Protein AF-A0A972D2Q5-F1 (afdb_monomer)

Foldseek 3Di:
DDDDDDPDDPDPPPPPPPDVPVVVVVVVVVVVVVVVVVVVVLVVVLVVLVVVLVVLVVVCVVPNDPVSVVVSVVSVVVSVVSVVVVD

Radius of gyration: 28.61 Å; Cα contacts (8 Å, |Δi|>4): 24; chains: 1; bounding box: 47×55×73 Å

Secondary structure (DSSP, 8-state):
---------TT-------S---HHHHHHHHHHHHHHHHHHHHHHHHHHHHHHHHHHHHHHHH---HHHHHHHHHHHHHHHHHHHHT-

Mean predicted aligned error: 13.26 Å

Structure (mmCIF, N/CA/C/O backbone):
data_AF-A0A972D2Q5-F1
#
_entry.id   AF-A0A972D2Q5-F1
#
loop_
_atom_site.group_PDB
_atom_site.id
_atom_site.type_symbol
_atom_site.label_atom_id
_atom_site.label_alt_id
_atom_site.label_comp_id
_atom_site.label_asym_id
_atom_site.label_entity_id
_atom_site.label_seq_id
_atom_site.pdbx_PDB_ins_code
_atom_site.Cartn_x
_atom_site.Cartn_y
_atom_site.Cartn_z
_atom_site.occupancy
_atom_site.B_iso_or_equiv
_atom_site.auth_seq_id
_atom_site.auth_comp_id
_atom_site.auth_asym_id
_atom_site.auth_atom_id
_atom_site.pdbx_PDB_model_num
ATOM 1 N N . MET A 1 1 ? 20.364 51.053 -52.470 1.00 37.00 1 MET A N 1
ATOM 2 C CA . MET A 1 1 ? 20.053 49.608 -52.540 1.00 37.00 1 MET A CA 1
ATOM 3 C C . MET A 1 1 ? 21.307 48.830 -52.180 1.00 37.00 1 MET A C 1
ATOM 5 O O . MET A 1 1 ? 22.220 48.772 -52.994 1.00 37.00 1 MET A O 1
ATOM 9 N N . THR A 1 2 ? 21.393 48.296 -50.965 1.00 41.00 2 THR A N 1
ATOM 10 C CA . THR A 1 2 ? 22.610 47.631 -50.472 1.00 41.00 2 THR A CA 1
ATOM 11 C C . THR A 1 2 ? 22.440 46.121 -50.608 1.00 41.00 2 THR A C 1
ATOM 13 O O . THR A 1 2 ? 21.542 45.542 -50.003 1.00 41.00 2 THR A O 1
ATOM 16 N N . ARG A 1 3 ? 23.259 45.491 -51.457 1.00 54.09 3 ARG A N 1
ATOM 17 C CA . ARG A 1 3 ? 23.283 44.035 -51.647 1.00 54.09 3 ARG A CA 1
ATOM 18 C C . ARG A 1 3 ? 24.052 43.400 -50.488 1.00 54.09 3 ARG A C 1
ATOM 20 O O . ARG A 1 3 ? 25.204 43.750 -50.259 1.00 54.09 3 ARG A O 1
ATOM 27 N N . ILE A 1 4 ? 23.408 42.489 -49.764 1.00 58.47 4 ILE A N 1
ATOM 28 C CA . ILE A 1 4 ? 24.024 41.725 -48.676 1.00 58.47 4 ILE A CA 1
ATOM 29 C C . ILE A 1 4 ? 24.588 40.435 -49.279 1.00 58.47 4 ILE A C 1
ATOM 31 O O . ILE A 1 4 ? 23.827 39.575 -49.722 1.00 58.47 4 ILE A O 1
ATOM 35 N N . ASN A 1 5 ? 25.916 40.304 -49.310 1.00 58.97 5 ASN A N 1
ATOM 36 C CA . ASN A 1 5 ? 26.584 39.055 -49.672 1.00 58.97 5 ASN A CA 1
ATOM 37 C C . ASN A 1 5 ? 26.499 38.072 -48.496 1.00 58.97 5 ASN A C 1
ATOM 39 O O . ASN A 1 5 ? 26.941 38.378 -47.389 1.00 58.97 5 ASN A O 1
ATOM 43 N N . ARG A 1 6 ? 25.950 36.877 -48.745 1.00 57.12 6 ARG A N 1
ATOM 44 C CA . ARG A 1 6 ? 26.037 35.733 -47.828 1.00 57.12 6 ARG A CA 1
ATOM 45 C C . ARG A 1 6 ? 27.469 35.205 -47.846 1.00 57.12 6 ARG A C 1
ATOM 47 O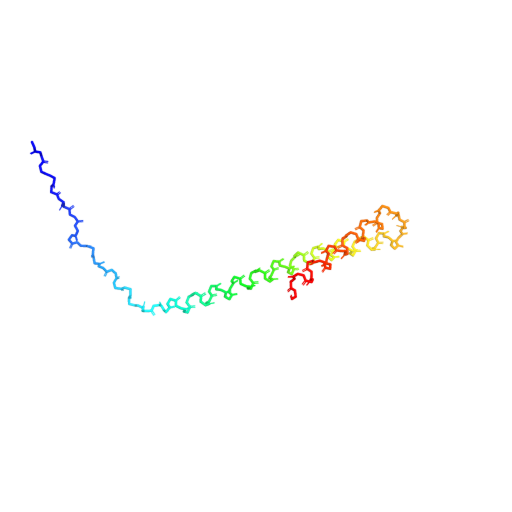 O . ARG A 1 6 ? 27.830 34.438 -48.729 1.00 57.12 6 ARG A O 1
ATOM 54 N N . ILE A 1 7 ? 28.272 35.637 -46.884 1.00 57.44 7 ILE A N 1
ATOM 55 C CA . ILE A 1 7 ? 29.579 35.048 -46.597 1.00 57.44 7 ILE A CA 1
ATOM 56 C C . ILE A 1 7 ? 29.358 34.004 -45.500 1.00 57.44 7 ILE A C 1
ATOM 58 O O . ILE A 1 7 ? 28.808 34.340 -44.452 1.00 57.44 7 ILE A O 1
ATOM 62 N N . GLY A 1 8 ? 29.780 32.758 -45.730 1.00 56.97 8 GLY A N 1
ATOM 63 C CA . GLY A 1 8 ? 30.003 31.808 -44.633 1.00 56.97 8 GLY A CA 1
ATOM 64 C C . GLY A 1 8 ? 29.217 30.498 -44.660 1.00 56.97 8 GLY A C 1
ATOM 65 O O . GLY A 1 8 ? 28.622 30.135 -43.652 1.00 56.97 8 GLY A O 1
ATOM 66 N N . THR A 1 9 ? 29.255 29.740 -45.759 1.00 57.53 9 THR A N 1
ATOM 67 C CA . THR A 1 9 ? 28.910 28.298 -45.722 1.00 57.53 9 THR A CA 1
ATOM 68 C C . THR A 1 9 ? 30.020 27.393 -46.254 1.00 57.53 9 THR A C 1
ATOM 70 O O . THR A 1 9 ? 29.801 26.202 -46.428 1.00 57.53 9 THR A O 1
ATOM 73 N N . GLU A 1 10 ? 31.218 27.924 -46.508 1.00 56.41 10 GLU A N 1
ATOM 74 C CA . GLU A 1 10 ? 32.253 27.202 -47.264 1.00 56.41 10 GLU A CA 1
ATOM 75 C C . GLU A 1 10 ? 32.937 26.067 -46.485 1.00 56.41 10 GLU A C 1
ATOM 77 O O . GLU A 1 10 ? 33.616 25.259 -47.099 1.00 56.41 10 GLU A O 1
ATOM 82 N N . ASN A 1 11 ? 32.725 25.940 -45.169 1.00 54.84 11 ASN A N 1
ATOM 83 C CA . ASN A 1 11 ? 33.373 24.903 -44.353 1.00 54.84 11 ASN A CA 1
ATOM 84 C C . ASN A 1 11 ? 32.459 24.300 -43.276 1.00 54.84 11 ASN A C 1
ATOM 86 O O . ASN A 1 11 ? 32.895 24.045 -42.155 1.00 54.84 11 ASN A O 1
ATOM 90 N N . ILE A 1 12 ? 31.186 24.056 -43.588 1.00 55.59 12 ILE A N 1
ATOM 91 C CA . ILE A 1 12 ? 30.414 23.103 -42.782 1.00 55.59 12 ILE A CA 1
ATOM 92 C C . ILE A 1 12 ? 30.621 21.744 -43.438 1.00 55.59 12 ILE A C 1
ATOM 94 O O . ILE A 1 12 ? 29.867 21.354 -44.327 1.00 55.59 12 ILE A O 1
ATOM 98 N N . THR A 1 13 ? 31.679 21.036 -43.041 1.00 57.28 13 THR A N 1
ATOM 99 C CA . THR A 1 13 ? 31.755 19.603 -43.313 1.00 57.28 13 THR A CA 1
ATOM 100 C C . THR A 1 13 ? 30.504 18.990 -42.704 1.00 57.28 13 THR A C 1
ATOM 102 O O . THR A 1 13 ? 30.290 19.047 -41.492 1.00 57.28 13 THR A O 1
ATOM 105 N N . ALA A 1 14 ? 29.622 18.474 -43.562 1.00 56.22 14 ALA A N 1
ATOM 106 C CA . ALA A 1 14 ? 28.528 17.642 -43.112 1.00 56.22 14 ALA A CA 1
ATOM 107 C C . ALA A 1 14 ? 29.176 16.534 -42.286 1.00 56.22 14 ALA A C 1
ATOM 109 O O . ALA A 1 14 ? 29.968 15.754 -42.812 1.00 56.22 14 ALA A O 1
ATOM 110 N N . VAL A 1 15 ? 28.919 16.530 -40.979 1.00 54.62 15 VAL A N 1
ATOM 111 C CA . VAL A 1 15 ? 29.293 15.408 -40.131 1.00 54.62 15 VAL A CA 1
ATOM 112 C C . VAL A 1 15 ? 28.570 14.222 -40.744 1.00 54.62 15 VAL A C 1
ATOM 114 O O . VAL A 1 15 ? 27.354 14.091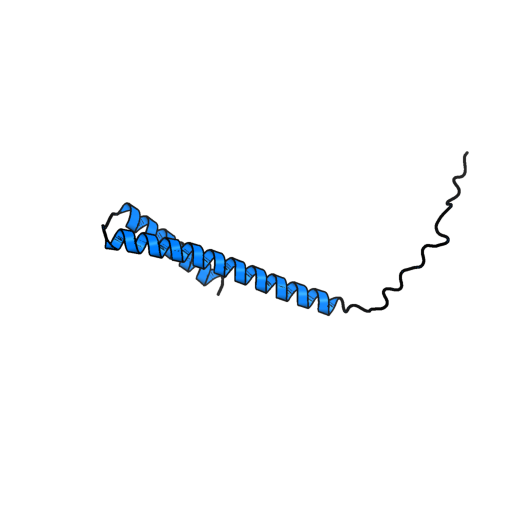 -40.604 1.00 54.62 15 VAL A O 1
ATOM 117 N N . GLU A 1 16 ? 29.300 13.404 -41.498 1.00 52.38 16 GLU A N 1
ATOM 118 C CA . GLU A 1 16 ? 28.833 12.093 -41.895 1.00 52.38 16 GLU A CA 1
ATOM 119 C C . GLU A 1 16 ? 28.585 11.360 -40.585 1.00 52.38 16 GLU A C 1
ATOM 121 O O . GLU A 1 16 ? 29.513 10.894 -39.917 1.00 52.38 16 GLU A O 1
ATOM 126 N N . ILE A 1 17 ? 27.315 11.322 -40.177 1.00 55.69 17 ILE A N 1
ATOM 127 C CA . ILE A 1 17 ? 26.827 10.443 -39.124 1.00 55.69 17 ILE A CA 1
ATOM 128 C C . ILE A 1 17 ? 26.961 9.037 -39.708 1.00 55.69 17 ILE A C 1
ATOM 130 O O . ILE A 1 17 ? 26.018 8.421 -40.200 1.00 55.69 17 ILE A O 1
ATOM 134 N N . SER A 1 18 ? 28.199 8.560 -39.708 1.00 53.50 18 SER A N 1
ATOM 135 C CA . SER A 1 18 ? 28.641 7.212 -40.005 1.00 53.50 18 SER A CA 1
ATOM 136 C C . SER A 1 18 ? 28.191 6.336 -38.847 1.00 53.50 18 SER A C 1
ATOM 138 O O . SER A 1 18 ? 28.951 5.944 -37.971 1.00 53.50 18 SER A O 1
ATOM 140 N N . ARG A 1 19 ? 26.882 6.126 -38.811 1.00 57.03 19 ARG A N 1
ATOM 141 C CA . ARG A 1 19 ? 26.139 5.069 -38.144 1.00 57.03 19 ARG A CA 1
ATOM 142 C C . ARG A 1 19 ? 24.714 5.324 -38.588 1.00 57.03 19 ARG A C 1
ATOM 144 O O . ARG A 1 19 ? 24.078 6.276 -38.140 1.00 57.03 19 ARG A O 1
ATOM 151 N N . ALA A 1 20 ? 24.208 4.459 -39.455 1.00 56.16 20 ALA A N 1
ATOM 152 C CA . ALA A 1 20 ? 22.785 4.188 -39.498 1.00 56.16 20 ALA A CA 1
ATOM 153 C C . ALA A 1 20 ? 22.390 3.700 -38.094 1.00 56.16 20 ALA A C 1
ATOM 155 O O . ALA A 1 20 ? 22.351 2.504 -37.826 1.00 56.16 20 ALA A O 1
ATOM 156 N N . VAL A 1 21 ? 22.225 4.625 -37.144 1.00 62.06 21 VAL A N 1
ATOM 157 C CA . VAL A 1 21 ? 21.650 4.300 -35.853 1.00 62.06 21 VAL A CA 1
ATOM 158 C C . VAL A 1 21 ? 20.220 3.966 -36.195 1.00 62.06 21 VAL A C 1
ATOM 160 O O . VAL A 1 21 ? 19.462 4.836 -36.634 1.00 62.06 21 VAL A O 1
ATOM 163 N N . ASP A 1 22 ? 19.911 2.680 -36.114 1.00 71.75 22 ASP A N 1
ATOM 164 C CA . ASP A 1 22 ? 18.613 2.156 -36.466 1.00 71.75 22 ASP A CA 1
ATOM 165 C C . ASP A 1 22 ? 17.570 2.874 -35.601 1.00 71.75 22 ASP A C 1
ATOM 167 O O . ASP A 1 22 ? 17.428 2.628 -34.400 1.00 71.75 22 ASP A O 1
ATOM 171 N N . ARG A 1 23 ? 16.889 3.862 -36.196 1.00 75.56 23 ARG A N 1
ATOM 172 C CA . ARG A 1 23 ? 15.928 4.724 -35.492 1.00 75.56 23 ARG A CA 1
ATOM 173 C C . ARG A 1 23 ? 14.817 3.888 -34.864 1.00 75.56 23 ARG A C 1
ATOM 175 O O . ARG A 1 23 ? 14.250 4.292 -33.848 1.00 75.56 23 ARG A O 1
ATOM 182 N N . LYS A 1 24 ? 14.538 2.717 -35.445 1.00 76.50 24 LYS A N 1
ATOM 183 C CA . LYS A 1 24 ? 13.622 1.729 -34.890 1.00 76.50 24 LYS A CA 1
ATOM 184 C C . LYS A 1 24 ? 14.175 1.140 -33.591 1.00 76.50 24 LYS A C 1
ATOM 186 O O . LYS A 1 24 ? 13.463 1.154 -32.594 1.00 76.50 24 LYS A O 1
ATOM 191 N N . ALA A 1 25 ? 15.445 0.736 -33.558 1.00 78.81 25 ALA A N 1
ATOM 192 C CA . ALA A 1 25 ? 16.091 0.220 -32.350 1.00 78.81 25 ALA A CA 1
ATOM 193 C C . ALA A 1 25 ? 16.122 1.249 -31.203 1.00 78.81 25 ALA A C 1
ATOM 195 O O . ALA A 1 25 ? 15.866 0.888 -30.053 1.00 78.81 25 ALA A O 1
ATOM 196 N N . ILE A 1 26 ? 16.358 2.538 -31.494 1.00 82.81 26 ILE A N 1
ATOM 197 C CA . ILE A 1 26 ? 16.276 3.603 -30.473 1.00 82.81 26 ILE A CA 1
ATOM 198 C C . ILE A 1 26 ? 14.851 3.728 -29.929 1.00 82.81 26 ILE A C 1
ATOM 200 O O . ILE A 1 26 ? 14.659 3.777 -28.715 1.00 82.81 26 ILE A O 1
ATOM 204 N N . LYS A 1 27 ? 13.851 3.787 -30.816 1.00 81.88 27 LYS A N 1
ATOM 205 C CA . LYS A 1 27 ? 12.443 3.926 -30.425 1.00 81.88 27 LYS A CA 1
ATOM 206 C C . LYS A 1 27 ? 11.974 2.735 -29.587 1.00 81.88 27 LYS A C 1
ATOM 208 O O . LYS A 1 27 ? 11.299 2.935 -28.579 1.00 81.88 27 LYS A O 1
ATOM 213 N N . ASP A 1 28 ? 12.360 1.526 -29.983 1.00 87.25 28 ASP A N 1
ATOM 214 C CA . ASP A 1 28 ? 12.034 0.294 -29.267 1.00 87.25 28 ASP A CA 1
ATOM 215 C C . ASP A 1 28 ? 12.701 0.293 -27.877 1.00 87.25 28 ASP A C 1
ATOM 217 O O . ASP A 1 28 ? 12.029 0.062 -26.873 1.00 87.25 28 ASP A O 1
ATOM 221 N N . THR A 1 29 ? 13.978 0.684 -27.786 1.00 89.19 29 THR A N 1
ATOM 222 C CA . THR A 1 29 ? 14.702 0.814 -26.505 1.00 89.19 29 THR A CA 1
ATOM 223 C C . THR A 1 29 ? 14.081 1.872 -25.591 1.00 89.19 29 THR A C 1
ATOM 225 O O . THR A 1 29 ? 13.936 1.650 -24.391 1.00 89.19 29 THR A O 1
ATOM 228 N N . PHE A 1 30 ? 13.694 3.026 -26.139 1.00 89.88 30 PHE A N 1
ATOM 229 C CA . PHE A 1 30 ? 13.038 4.086 -25.375 1.00 89.88 30 PHE A CA 1
ATOM 230 C C . PHE A 1 30 ? 11.697 3.618 -24.809 1.00 89.88 30 PHE A C 1
ATOM 232 O O . PHE A 1 30 ? 11.428 3.834 -23.632 1.00 89.88 30 PHE A O 1
ATOM 239 N N . LYS A 1 31 ? 10.880 2.936 -25.622 1.00 90.06 31 LYS A N 1
ATOM 240 C CA . LYS A 1 31 ? 9.596 2.386 -25.176 1.00 90.06 31 LYS A CA 1
ATOM 241 C C . LYS A 1 31 ? 9.782 1.373 -24.044 1.00 90.06 31 LYS A C 1
ATOM 243 O O . LYS A 1 31 ? 9.022 1.404 -23.084 1.00 90.06 31 LYS A O 1
ATOM 248 N N . ILE A 1 32 ? 10.799 0.515 -24.136 1.00 90.88 32 ILE A N 1
ATOM 249 C CA . ILE A 1 32 ? 11.135 -0.444 -23.074 1.00 90.88 32 ILE A CA 1
ATOM 250 C C . ILE A 1 32 ? 11.487 0.296 -21.781 1.00 90.88 32 ILE A C 1
ATOM 252 O O . ILE A 1 32 ? 10.848 0.062 -20.760 1.00 90.88 32 ILE A O 1
ATOM 256 N N . LYS A 1 33 ? 12.429 1.245 -21.834 1.00 91.00 33 LYS A N 1
ATOM 257 C CA . LYS A 1 33 ? 12.842 2.009 -20.647 1.00 91.00 33 LYS A CA 1
ATOM 258 C C . LYS A 1 33 ? 11.712 2.839 -20.041 1.00 91.00 33 LYS A C 1
ATOM 260 O O . LYS A 1 33 ? 11.646 2.983 -18.826 1.00 91.00 33 LYS A O 1
ATOM 265 N N . LEU A 1 34 ? 10.832 3.393 -20.875 1.00 88.12 34 LEU A N 1
ATOM 266 C CA . LEU A 1 34 ? 9.662 4.133 -20.411 1.00 88.12 34 LEU A CA 1
ATOM 267 C C . LEU A 1 34 ? 8.706 3.214 -19.642 1.00 88.12 34 LEU A C 1
ATOM 269 O O . LEU A 1 34 ? 8.304 3.553 -18.534 1.00 88.12 34 LEU A O 1
ATOM 273 N N . ASN A 1 35 ? 8.415 2.031 -20.188 1.00 87.06 35 ASN A N 1
ATOM 274 C CA . ASN A 1 35 ? 7.585 1.040 -19.509 1.00 87.06 35 ASN A CA 1
ATOM 275 C C . ASN A 1 35 ? 8.217 0.581 -18.183 1.00 87.06 35 ASN A C 1
ATOM 277 O O . ASN A 1 35 ? 7.510 0.418 -17.193 1.00 87.06 35 ASN A O 1
ATOM 281 N N . GLU A 1 36 ? 9.537 0.375 -18.141 1.00 91.19 36 GLU A N 1
ATOM 282 C CA . GLU A 1 36 ? 10.258 0.031 -16.906 1.00 91.19 36 GLU A CA 1
ATOM 283 C C . GLU A 1 36 ? 10.092 1.118 -15.835 1.00 91.19 36 GLU A C 1
ATOM 285 O O . GLU A 1 36 ? 9.773 0.807 -14.686 1.00 91.19 36 GLU A O 1
ATOM 290 N N . LEU A 1 37 ? 10.238 2.389 -16.224 1.00 88.88 37 LEU A N 1
ATOM 291 C CA . LEU A 1 37 ? 10.082 3.536 -15.329 1.00 88.88 37 LEU A CA 1
ATOM 292 C C . LEU A 1 37 ? 8.649 3.652 -14.784 1.00 88.88 37 LEU A C 1
ATOM 294 O O . LEU A 1 37 ? 8.453 3.899 -13.594 1.00 88.88 37 LEU A O 1
ATOM 298 N N . GLU A 1 38 ? 7.640 3.451 -15.634 1.00 86.44 38 GLU A N 1
ATOM 299 C CA . GLU A 1 38 ? 6.231 3.447 -15.218 1.00 86.44 38 GLU A CA 1
ATOM 300 C C . GLU A 1 38 ? 5.951 2.330 -14.203 1.00 86.44 38 GLU A C 1
ATOM 302 O O . GLU A 1 38 ? 5.316 2.566 -13.173 1.00 86.44 38 GLU A O 1
ATOM 307 N N . GLN A 1 39 ? 6.484 1.130 -14.439 1.00 89.31 39 GLN A N 1
ATOM 308 C CA . GLN A 1 39 ? 6.342 -0.002 -13.521 1.00 89.31 39 GLN A CA 1
ATOM 309 C C . GLN A 1 39 ? 7.041 0.242 -12.178 1.00 89.31 39 GLN A C 1
ATOM 311 O O . GLN A 1 39 ? 6.498 -0.088 -11.120 1.00 89.31 39 GLN A O 1
ATOM 316 N N . GLU A 1 40 ? 8.227 0.849 -12.183 1.00 92.25 40 GLU A N 1
ATOM 317 C CA . GLU A 1 40 ? 8.928 1.237 -10.956 1.00 92.25 40 GLU A CA 1
ATOM 318 C C . GLU A 1 40 ? 8.151 2.301 -10.166 1.00 92.25 40 GLU A C 1
ATOM 320 O O . GLU A 1 40 ? 8.033 2.213 -8.936 1.00 92.25 40 GLU A O 1
ATOM 325 N N . HIS A 1 41 ? 7.550 3.265 -10.865 1.00 91.56 41 HIS A N 1
ATOM 326 C CA . HIS A 1 41 ? 6.702 4.277 -10.247 1.00 91.56 41 HIS A CA 1
ATOM 327 C C . HIS A 1 41 ? 5.484 3.650 -9.555 1.00 91.56 41 HIS A C 1
ATOM 329 O O . HIS A 1 41 ? 5.230 3.936 -8.381 1.00 91.56 41 HIS A O 1
ATOM 335 N N . ILE A 1 42 ? 4.782 2.741 -10.237 1.00 92.25 42 ILE A N 1
ATOM 336 C CA . ILE A 1 42 ? 3.639 2.004 -9.678 1.00 92.25 42 ILE A CA 1
ATOM 337 C C . ILE A 1 42 ? 4.063 1.212 -8.433 1.00 92.25 42 ILE A C 1
ATOM 339 O O . ILE A 1 42 ? 3.410 1.296 -7.391 1.00 92.25 42 ILE A O 1
ATOM 343 N N . ARG A 1 43 ? 5.189 0.488 -8.495 1.00 92.31 43 ARG A N 1
ATOM 344 C CA . ARG A 1 43 ? 5.726 -0.258 -7.340 1.00 92.3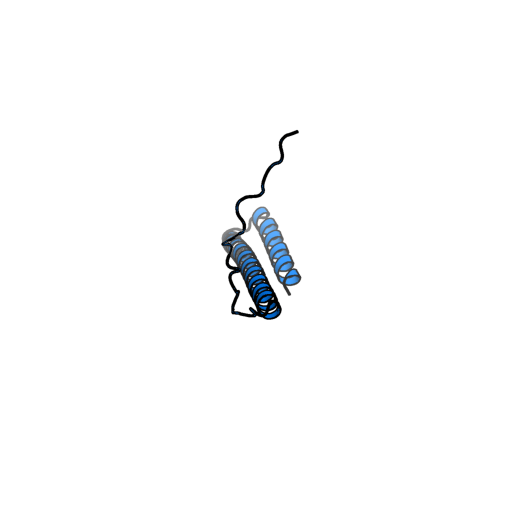1 43 ARG A CA 1
ATOM 345 C C . ARG A 1 43 ? 6.011 0.654 -6.151 1.00 92.31 43 ARG A C 1
ATOM 347 O O . ARG A 1 43 ? 5.691 0.299 -5.019 1.00 92.31 43 ARG A O 1
ATOM 354 N N . THR A 1 44 ? 6.583 1.828 -6.405 1.00 95.06 44 THR A N 1
ATOM 355 C CA . THR A 1 44 ? 6.883 2.820 -5.364 1.00 95.06 44 THR A CA 1
ATOM 356 C C . THR A 1 44 ? 5.602 3.334 -4.705 1.00 95.06 44 THR A C 1
ATOM 358 O O . THR A 1 44 ? 5.527 3.399 -3.478 1.00 95.06 44 THR A O 1
ATOM 361 N N . GLN A 1 45 ? 4.570 3.640 -5.498 1.00 94.19 45 GLN A N 1
ATOM 362 C CA . GLN A 1 45 ? 3.266 4.067 -4.981 1.00 94.19 45 GLN A CA 1
ATOM 363 C C . GLN A 1 45 ? 2.593 2.979 -4.134 1.00 94.19 45 GLN A C 1
ATOM 365 O O . GLN A 1 45 ? 2.120 3.265 -3.032 1.00 94.19 45 GLN A O 1
ATOM 370 N N . LEU A 1 46 ? 2.585 1.732 -4.615 1.00 95.06 46 LEU A N 1
ATOM 371 C CA . LEU A 1 46 ? 2.016 0.597 -3.885 1.00 95.06 46 LEU A CA 1
ATOM 372 C C . LEU A 1 46 ? 2.741 0.358 -2.560 1.00 95.06 46 LEU A C 1
ATOM 374 O O . LEU A 1 46 ? 2.082 0.158 -1.542 1.00 95.06 46 LEU A O 1
ATOM 378 N N . ARG A 1 47 ? 4.076 0.443 -2.543 1.00 95.88 47 ARG A N 1
ATOM 379 C CA . ARG A 1 47 ? 4.865 0.301 -1.314 1.00 95.88 47 ARG A CA 1
ATOM 380 C C . ARG A 1 47 ? 4.537 1.393 -0.298 1.00 95.88 47 ARG A C 1
ATOM 382 O O . ARG A 1 47 ? 4.247 1.085 0.849 1.00 95.88 47 ARG A O 1
ATOM 389 N N . ALA A 1 48 ? 4.465 2.649 -0.734 1.00 97.19 48 ALA A N 1
ATOM 390 C CA . ALA A 1 48 ? 4.101 3.755 0.148 1.00 97.19 48 ALA A CA 1
ATOM 391 C C . ALA A 1 48 ? 2.678 3.620 0.727 1.00 97.19 48 ALA A C 1
ATOM 393 O O . ALA A 1 48 ? 2.432 4.014 1.867 1.00 97.19 48 ALA A O 1
ATOM 394 N N . LEU A 1 49 ? 1.725 3.087 -0.047 1.00 97.19 49 LEU A N 1
ATOM 395 C CA . LEU A 1 49 ? 0.380 2.779 0.450 1.00 97.19 49 LEU A CA 1
ATOM 396 C C . LEU A 1 49 ? 0.405 1.618 1.448 1.00 97.19 49 LEU A C 1
ATOM 398 O O . LEU A 1 49 ? -0.234 1.717 2.493 1.00 97.19 49 LEU A O 1
ATOM 402 N N . TYR A 1 50 ? 1.163 0.562 1.156 1.00 97.06 50 TYR A N 1
ATOM 403 C CA . TYR A 1 50 ? 1.330 -0.582 2.049 1.00 97.06 50 TYR A CA 1
ATOM 404 C C . TYR A 1 50 ? 1.914 -0.166 3.405 1.00 97.06 50 TYR A C 1
ATOM 406 O O . TYR A 1 50 ? 1.318 -0.475 4.433 1.00 97.06 50 TYR A O 1
ATOM 414 N N . ASP A 1 51 ? 2.988 0.626 3.419 1.00 97.94 51 ASP A N 1
ATOM 415 C CA . ASP A 1 51 ? 3.626 1.094 4.658 1.00 97.94 51 ASP A CA 1
ATOM 416 C C . ASP A 1 51 ? 2.643 1.906 5.531 1.00 97.94 51 ASP A C 1
ATOM 418 O O . ASP A 1 51 ? 2.637 1.817 6.762 1.00 97.94 51 ASP A O 1
ATOM 422 N N . LYS A 1 52 ? 1.756 2.695 4.906 1.00 97.69 52 LYS A N 1
ATOM 423 C CA . LYS A 1 52 ? 0.693 3.424 5.621 1.00 97.69 52 LYS A CA 1
ATOM 424 C C . LYS A 1 52 ? -0.362 2.481 6.194 1.00 97.69 52 LYS A C 1
ATOM 426 O O . LYS A 1 52 ? -0.795 2.687 7.326 1.00 97.69 52 LYS A O 1
ATOM 431 N N . ILE A 1 53 ? -0.776 1.475 5.424 1.00 97.62 53 ILE A N 1
ATOM 432 C CA . ILE A 1 53 ? -1.736 0.451 5.857 1.00 97.62 53 ILE A CA 1
ATOM 433 C C . ILE A 1 53 ? -1.169 -0.330 7.046 1.00 97.62 53 ILE A C 1
ATOM 435 O O . ILE A 1 53 ? -1.884 -0.522 8.026 1.00 97.62 53 ILE A O 1
ATOM 439 N N . GLU A 1 54 ? 0.101 -0.730 6.991 1.00 97.44 54 GLU A N 1
ATOM 440 C CA . GLU A 1 54 ? 0.783 -1.465 8.059 1.00 97.44 54 GLU A CA 1
ATOM 441 C C . GLU A 1 54 ? 0.862 -0.637 9.348 1.00 97.44 54 GLU A C 1
ATOM 443 O O . GLU A 1 54 ? 0.442 -1.101 10.410 1.00 97.44 54 GLU A O 1
ATOM 448 N N . ASN A 1 55 ? 1.280 0.629 9.253 1.00 96.44 55 ASN A N 1
ATOM 449 C CA . ASN A 1 55 ? 1.306 1.535 10.402 1.00 96.44 55 ASN A CA 1
ATOM 450 C C . ASN A 1 55 ? -0.075 1.702 11.050 1.00 96.44 55 AS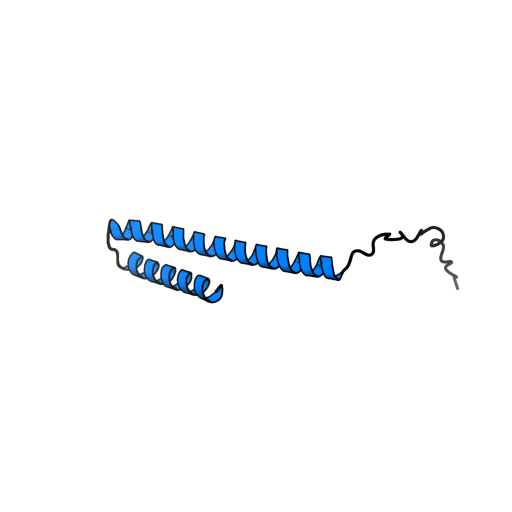N A C 1
ATOM 452 O O . ASN A 1 55 ? -0.198 1.657 12.277 1.00 96.44 55 ASN A O 1
ATOM 456 N N . LEU A 1 56 ? -1.126 1.872 10.242 1.00 94.19 56 LEU A N 1
ATOM 457 C CA . LEU A 1 56 ? -2.482 2.008 10.768 1.00 94.19 56 LEU A CA 1
ATOM 458 C C . LEU A 1 56 ? -3.020 0.693 11.342 1.00 94.19 56 LEU A C 1
ATOM 460 O O . LEU A 1 56 ? -3.726 0.714 12.347 1.00 94.19 56 LEU A O 1
ATOM 464 N N . SER A 1 57 ? -2.658 -0.442 10.741 1.00 94.62 57 SER A N 1
ATOM 465 C CA . SER A 1 57 ? -2.987 -1.775 11.249 1.00 94.62 57 SER A CA 1
ATOM 466 C C . SER A 1 57 ? -2.386 -2.000 12.635 1.00 94.62 57 SER A C 1
ATOM 468 O O . SER A 1 57 ? -3.089 -2.457 13.534 1.00 94.62 57 SER A O 1
ATOM 470 N N . ASN A 1 58 ? -1.120 -1.624 12.833 1.00 95.25 58 ASN A N 1
ATOM 471 C CA . ASN A 1 58 ? -0.449 -1.723 14.131 1.00 95.25 58 ASN A CA 1
ATOM 472 C C . ASN A 1 58 ? -1.127 -0.823 15.175 1.00 95.25 58 ASN A C 1
ATOM 474 O O . ASN A 1 58 ? -1.435 -1.273 16.275 1.00 95.25 58 ASN A O 1
ATOM 478 N N . LYS A 1 59 ? -1.462 0.420 14.805 1.00 94.38 59 LYS A N 1
ATOM 479 C CA . LYS A 1 59 ? -2.189 1.345 15.689 1.00 94.38 59 LYS A CA 1
ATOM 480 C C . LYS A 1 59 ? -3.563 0.798 16.104 1.00 94.38 59 LYS A C 1
ATOM 482 O O . LYS A 1 59 ? -3.938 0.903 17.270 1.00 94.38 59 LYS A O 1
ATOM 487 N N . LEU A 1 60 ? -4.295 0.203 15.160 1.00 94.56 60 LEU A N 1
ATOM 488 C CA . LEU A 1 60 ? -5.602 -0.413 15.405 1.00 94.56 60 LEU A CA 1
ATOM 489 C C . LEU A 1 60 ? -5.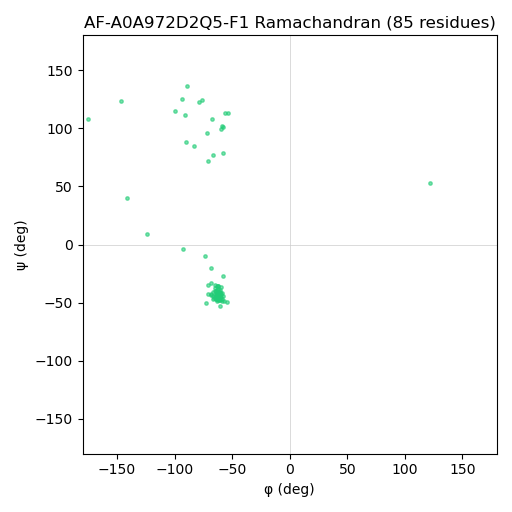515 -1.670 16.275 1.00 94.56 60 LEU A C 1
ATOM 491 O O . LEU A 1 60 ? -6.441 -1.921 17.048 1.00 94.56 60 LEU A O 1
ATOM 495 N N . ALA A 1 61 ? -4.430 -2.441 16.154 1.00 92.75 61 ALA A N 1
ATOM 496 C CA . ALA A 1 61 ? -4.174 -3.605 16.997 1.00 92.75 61 ALA A CA 1
ATOM 497 C C . ALA A 1 61 ? -3.961 -3.205 18.466 1.00 92.75 61 ALA A C 1
ATOM 499 O O . ALA A 1 61 ? -4.459 -3.892 19.357 1.00 92.75 61 ALA A O 1
ATOM 500 N N . ASP A 1 62 ? -3.295 -2.072 18.712 1.00 93.25 62 ASP A N 1
ATOM 501 C CA . ASP A 1 62 ? -3.113 -1.531 20.062 1.00 93.25 62 ASP A CA 1
ATOM 502 C C . ASP A 1 62 ? -4.414 -0.943 20.629 1.00 93.25 62 ASP A C 1
ATOM 504 O O . ASP A 1 62 ? -4.799 -1.236 21.766 1.00 93.25 62 ASP A O 1
ATOM 508 N N . LYS A 1 63 ? -5.095 -0.079 19.859 1.00 91.56 63 LYS A N 1
ATOM 509 C CA . LYS A 1 63 ? -6.355 0.570 20.257 1.00 91.56 63 LYS A CA 1
ATOM 510 C C . LYS A 1 63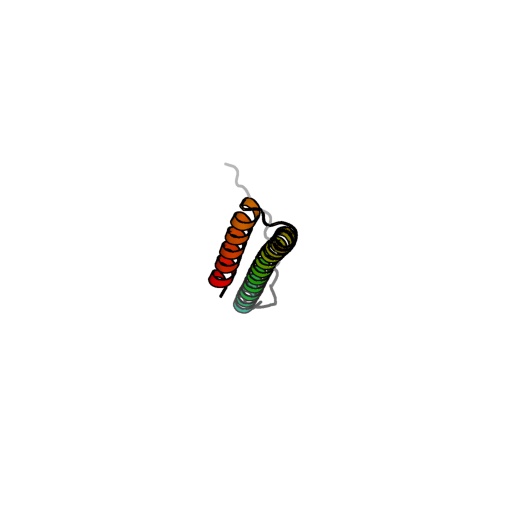 ? -7.278 0.791 19.062 1.00 91.56 63 LYS A C 1
ATOM 512 O O . LYS A 1 63 ? -6.953 1.503 18.115 1.00 91.56 63 LYS A O 1
ATOM 517 N N . LEU A 1 64 ? -8.494 0.259 19.166 1.00 89.38 64 LEU A N 1
ATOM 518 C CA . LEU A 1 64 ? -9.484 0.320 18.096 1.00 89.38 64 LEU A CA 1
ATOM 519 C C . LEU A 1 64 ? -10.256 1.652 18.091 1.00 89.38 64 LEU A C 1
ATOM 521 O O . LEU A 1 64 ? -11.356 1.752 18.638 1.00 89.38 64 LEU A O 1
ATOM 525 N N . PHE A 1 65 ? -9.696 2.675 17.448 1.00 95.06 65 PHE A N 1
ATOM 526 C CA . PHE A 1 65 ? -10.402 3.930 17.177 1.00 95.06 65 PHE A CA 1
ATOM 527 C C . PHE A 1 65 ? -11.146 3.874 15.837 1.00 95.06 65 PHE A C 1
ATOM 529 O O . PHE A 1 65 ? -10.613 3.425 14.821 1.00 95.06 65 PHE A O 1
ATOM 536 N N . ILE A 1 66 ? -12.391 4.359 15.816 1.00 94.44 66 ILE A N 1
ATOM 537 C CA . ILE A 1 66 ? -13.241 4.313 14.615 1.00 94.44 66 ILE A CA 1
ATOM 538 C C . ILE A 1 66 ? -12.687 5.170 13.469 1.00 94.44 66 ILE A C 1
ATOM 540 O O . ILE A 1 66 ? -12.790 4.790 12.305 1.00 94.44 66 ILE A O 1
ATOM 544 N N . GLU A 1 67 ? -12.071 6.304 13.799 1.00 95.19 67 GLU A N 1
ATOM 545 C CA . GLU A 1 67 ? -11.448 7.224 12.843 1.00 95.19 67 GLU A CA 1
ATOM 546 C C . GLU A 1 67 ? -10.300 6.540 12.099 1.00 95.19 67 GLU A C 1
ATOM 548 O O . GLU A 1 67 ? -10.258 6.560 10.867 1.00 95.19 67 GLU A O 1
ATOM 553 N N . ASP A 1 68 ? -9.437 5.844 12.843 1.00 94.12 68 ASP A N 1
ATOM 554 C CA . ASP A 1 68 ? -8.353 5.045 12.280 1.00 94.12 68 ASP A CA 1
ATOM 555 C C . ASP A 1 68 ? -8.917 3.898 11.421 1.00 94.12 68 ASP A C 1
ATOM 557 O O . ASP A 1 68 ? -8.455 3.667 10.307 1.00 94.12 68 ASP A O 1
ATOM 561 N N . LEU A 1 69 ? -9.984 3.218 11.853 1.00 94.44 69 LEU A N 1
ATOM 562 C CA . LEU A 1 69 ? -10.581 2.131 11.067 1.00 94.44 69 LEU A CA 1
ATOM 563 C C . LEU A 1 69 ? -11.141 2.623 9.722 1.00 94.44 69 LEU A C 1
ATOM 565 O O . LEU A 1 69 ? -11.012 1.945 8.697 1.00 94.44 69 LEU A O 1
ATOM 569 N N . ILE A 1 70 ? -11.766 3.801 9.708 1.00 97.06 70 ILE A N 1
ATOM 570 C CA . ILE A 1 70 ? -12.266 4.422 8.478 1.00 97.06 70 ILE A CA 1
ATOM 571 C C . ILE A 1 70 ? -11.101 4.742 7.537 1.00 97.06 70 ILE A C 1
ATOM 573 O O . ILE A 1 70 ? -11.186 4.445 6.341 1.00 97.06 70 ILE A O 1
ATOM 577 N N . GLU A 1 71 ? -10.021 5.317 8.061 1.00 97.12 71 GLU A N 1
ATOM 578 C CA . GLU A 1 71 ? -8.853 5.680 7.260 1.00 97.12 71 GLU A CA 1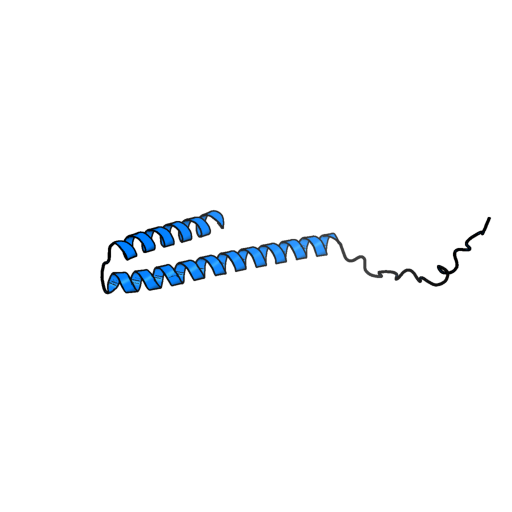
ATOM 579 C C . GLU A 1 71 ? -8.129 4.445 6.710 1.00 97.12 71 GLU A C 1
ATOM 581 O O . GLU A 1 71 ? -7.818 4.391 5.519 1.00 97.12 71 GLU A O 1
ATOM 586 N N . TYR A 1 72 ? -7.987 3.394 7.519 1.00 97.44 72 TYR A N 1
ATOM 587 C CA . TYR A 1 72 ? -7.441 2.106 7.091 1.00 97.44 72 TYR A CA 1
ATOM 588 C C . TYR A 1 72 ? -8.202 1.563 5.878 1.00 97.44 72 TYR A C 1
ATOM 590 O O . TYR A 1 72 ? -7.608 1.234 4.851 1.00 97.44 72 TYR A O 1
ATOM 598 N N . LYS A 1 73 ? -9.540 1.541 5.945 1.00 97.06 73 LYS A N 1
ATOM 599 C CA . LYS A 1 73 ? -10.380 1.049 4.841 1.00 97.06 73 LYS A CA 1
ATOM 600 C C . LYS A 1 73 ? -10.240 1.891 3.573 1.00 97.06 73 LYS A C 1
ATOM 602 O O . LYS A 1 73 ? -10.302 1.334 2.475 1.00 97.06 73 LYS A O 1
ATOM 607 N N . LYS A 1 74 ? -10.059 3.211 3.693 1.00 97.88 74 LYS A N 1
ATOM 608 C CA . LYS A 1 74 ? -9.799 4.082 2.535 1.00 97.88 74 LYS A CA 1
ATOM 609 C C . LYS A 1 74 ? -8.453 3.756 1.892 1.00 97.88 74 LYS A C 1
ATOM 611 O O . LYS A 1 74 ? -8.407 3.599 0.675 1.00 97.88 74 LYS A O 1
ATOM 616 N N . LEU A 1 75 ? -7.400 3.601 2.694 1.00 97.75 75 LEU A N 1
ATOM 617 C CA . LEU A 1 75 ? -6.062 3.258 2.208 1.00 97.75 75 LEU A CA 1
ATOM 618 C C . LEU A 1 75 ? -6.040 1.889 1.520 1.00 97.75 75 LEU A C 1
ATOM 620 O O . LEU A 1 75 ? -5.484 1.769 0.432 1.00 97.75 75 LEU A O 1
ATOM 624 N N . VAL A 1 76 ? -6.709 0.881 2.089 1.00 97.19 76 VAL A N 1
ATOM 625 C CA . VAL A 1 76 ? -6.841 -0.447 1.464 1.00 97.19 76 VAL A CA 1
ATOM 626 C C . VAL A 1 76 ? -7.584 -0.361 0.130 1.00 97.19 76 VAL A C 1
ATOM 628 O O . VAL A 1 76 ? -7.146 -0.944 -0.860 1.00 97.19 76 VAL A O 1
ATOM 631 N N . LYS A 1 77 ? -8.686 0.397 0.066 1.00 97.50 77 LYS A N 1
ATOM 632 C CA . LYS A 1 77 ? -9.421 0.610 -1.190 1.00 97.50 77 LYS A CA 1
ATOM 633 C C . LYS A 1 77 ? -8.541 1.274 -2.250 1.00 97.50 77 LYS A C 1
ATOM 635 O O . LYS A 1 77 ? -8.593 0.884 -3.415 1.00 97.50 77 LYS A O 1
ATOM 640 N N . GLU A 1 78 ? -7.747 2.259 -1.849 1.00 96.62 78 GLU A N 1
ATOM 641 C CA . GLU A 1 78 ? -6.831 2.965 -2.739 1.00 96.62 78 GLU A CA 1
ATOM 642 C C . GLU A 1 78 ? -5.705 2.056 -3.243 1.00 96.62 78 GLU A C 1
ATOM 644 O O . GLU A 1 78 ? -5.442 2.015 -4.442 1.00 96.62 78 GLU A O 1
ATOM 649 N N . PHE A 1 79 ? -5.110 1.254 -2.358 1.00 96.62 79 PHE A N 1
ATOM 650 C CA . PHE A 1 79 ? -4.112 0.251 -2.724 1.00 96.62 79 PHE A CA 1
ATOM 651 C C . PHE A 1 79 ? -4.654 -0.736 -3.763 1.00 96.62 79 PHE A C 1
ATOM 653 O O . PHE A 1 79 ? -4.028 -0.946 -4.801 1.00 96.62 79 PHE A O 1
ATOM 660 N N . LEU A 1 80 ? -5.850 -1.290 -3.528 1.00 95.12 80 LEU A N 1
ATOM 661 C CA . LEU A 1 80 ? -6.492 -2.214 -4.467 1.00 95.12 80 LEU A CA 1
ATOM 662 C C . LEU A 1 80 ? -6.798 -1.547 -5.811 1.00 95.12 80 LEU A C 1
ATOM 664 O O . LEU A 1 80 ? -6.615 -2.1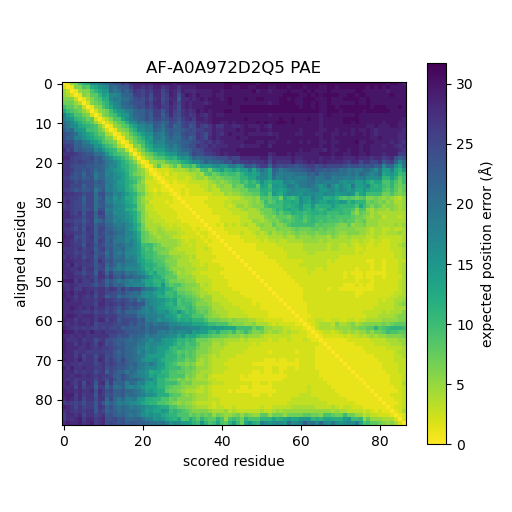69 -6.854 1.00 95.12 80 LEU A O 1
ATOM 668 N N . ARG A 1 81 ? -7.221 -0.278 -5.806 1.00 95.31 81 ARG A N 1
ATOM 669 C CA . ARG A 1 81 ? -7.458 0.489 -7.036 1.00 95.31 81 ARG A CA 1
ATOM 670 C C . ARG A 1 81 ? -6.185 0.613 -7.872 1.00 95.31 81 ARG A C 1
ATOM 672 O O . ARG A 1 81 ? -6.237 0.373 -9.075 1.00 95.31 81 ARG A O 1
ATOM 679 N N . VAL A 1 82 ? -5.063 0.975 -7.249 1.00 92.94 82 VAL A N 1
ATOM 680 C CA . VAL A 1 82 ? -3.774 1.097 -7.948 1.00 92.94 82 VAL A CA 1
ATOM 681 C C . VAL A 1 82 ? -3.324 -0.267 -8.473 1.00 92.94 82 VAL A C 1
ATOM 683 O O . VAL A 1 82 ? -3.000 -0.368 -9.650 1.00 92.94 82 VAL A O 1
ATOM 686 N N . ALA A 1 83 ? -3.390 -1.317 -7.648 1.00 89.00 83 ALA A N 1
ATOM 687 C CA . ALA A 1 83 ? -2.957 -2.664 -8.023 1.00 89.00 83 ALA A CA 1
ATOM 688 C C . ALA A 1 83 ? -3.752 -3.246 -9.208 1.00 89.00 83 ALA A C 1
ATOM 690 O O . ALA A 1 83 ? -3.167 -3.840 -10.117 1.00 89.00 83 ALA A O 1
ATOM 691 N N . VAL A 1 84 ? -5.075 -3.045 -9.224 1.00 88.44 84 VAL A N 1
ATOM 692 C CA . VAL A 1 84 ? -5.948 -3.509 -10.313 1.00 88.44 84 VAL A CA 1
ATOM 693 C C . VAL A 1 84 ? -5.722 -2.704 -11.589 1.00 88.44 84 VAL A C 1
ATOM 695 O O . VAL A 1 84 ? -5.635 -3.293 -12.657 1.00 88.44 84 VAL A O 1
ATOM 698 N N . ASN A 1 85 ? -5.576 -1.379 -11.497 1.00 85.06 85 ASN A N 1
ATOM 699 C CA . ASN A 1 85 ? -5.325 -0.538 -12.673 1.00 85.06 85 ASN A CA 1
ATOM 700 C C . ASN A 1 85 ? -3.940 -0.773 -13.300 1.00 85.06 85 ASN A C 1
ATOM 702 O O . ASN A 1 85 ? -3.725 -0.398 -14.450 1.00 85.06 85 ASN A O 1
ATOM 706 N N . SER A 1 86 ? -3.003 -1.348 -12.542 1.00 73.44 86 SER A N 1
ATOM 707 C CA . SER A 1 86 ? -1.671 -1.728 -13.018 1.00 73.44 86 SER A CA 1
ATOM 708 C C . SER A 1 86 ? -1.553 -3.174 -13.520 1.00 73.44 86 SER A C 1
ATOM 710 O O . SER A 1 86 ? -0.459 -3.551 -13.943 1.00 73.44 86 SER A O 1
ATOM 712 N N . SER A 1 87 ? -2.622 -3.979 -13.413 1.00 58.06 87 SER A N 1
ATOM 713 C CA . SER A 1 87 ? -2.660 -5.388 -13.849 1.00 58.06 87 SER A CA 1
ATOM 714 C C . SER A 1 87 ? -3.090 -5.549 -15.304 1.00 58.06 87 SER A C 1
ATOM 716 O O . SER A 1 87 ? -3.894 -4.722 -15.786 1.0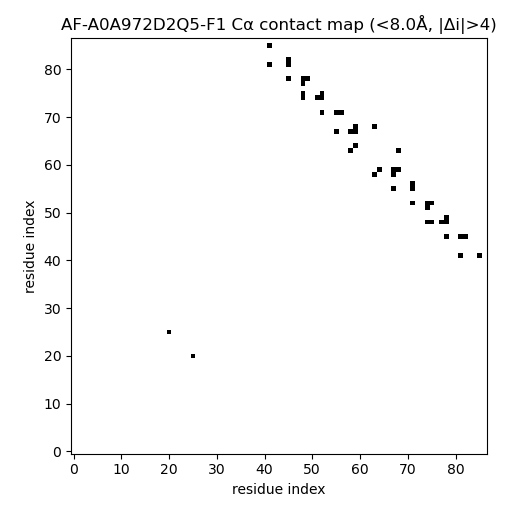0 58.06 87 SER A O 1
#

Solvent-accessible surface area (backbone atoms only — not comparable to full-atom values): 5314 Å² total; per-residue (Å²): 137,86,85,82,80,89,79,85,74,92,77,70,75,76,76,75,73,87,58,88,68,54,64,63,60,53,52,53,52,50,53,51,55,49,52,52,51,53,52,52,50,51,52,52,52,49,48,58,44,48,56,52,42,52,56,47,48,53,49,42,71,77,50,81,47,68,69,58,52,54,50,41,53,50,46,51,53,51,42,51,51,55,56,56,75,72,102

pLDDT: mean 82.49, std 17.12, range [37.0, 97.94]

Sequence (87 aa):
MTRINRIGTENITAVEISRAVDRKAIKDTFKIKLNELEQEHIRTQLRALYDKIENLSNKLADKLFIEDLIEYKKLVKEFLRVAVNSS

Nearest PDB structures (foldseek):
  5j0h-assembly1_A  TM=8.266E-01  e=4.384E-01  synthetic construct
  8szz-assembly1_V  TM=9.167E-01  e=1.000E+00  synthetic construct
  6naf-assembly1_A  TM=7.937E-01  e=5.772E-01  synthetic construct
  8szz-assembly1_0  TM=9.232E-01  e=1.511E+00  synthetic construct
  8szz-assembly1_p  TM=9.252E-01  e=1.619E+00  synthetic construct